Protein AF-A0A6G3WL48-F1 (afdb_monomer)

pLDDT: mean 97.24, std 1.45, range [91.19, 98.69]

Foldseek 3Di:
DECEDDCSVVVVVVVVVVCVVPDDPPDDDDDDYDDAADVVCVVPVAHDDVVNVVVVVPDPDDDTGDHDDPVDPPPCNVVRPVVCSCVSVVVVDDKDWDFDDPPDDDPDPPPDGDTDIDD

Radius of gyration: 17.18 Å; Cα contacts (8 Å, |Δi|>4): 141; chains: 1; bounding box: 44×31×42 Å

Nearest PDB structures (foldseek):
  2g4o-assembly1_A  TM=9.720E-01  e=1.063E-11  Mycobacterium tuberculosis
  1osj-assembly1_B  TM=8.732E-01  e=4.813E-05  Thermus thermophilus HB8
  1dr0-assembly1_B  TM=8.752E-01  e=9.370E-05  Thermus thermophilus HB8
  4wuo-assembly1_B  TM=8.670E-01  e=9.370E-05  Thermus thermophilus HB8
  1dpz-assembly1_B  TM=8.149E-01  e=1.144E-04  Thermus thermophilus HB8

InterPro domains:
  IPR024084 Isopropylmalate dehydrogenase-like domain [PF00180] (1-119)
  IPR024084 Isopropylmalate dehydrogenase-like domain [SM01329] (1-119)
  IPR050501 Isocitrate and isopropylmalate dehydrogenases [PTHR43275] (1-119)

Sequence (119 aa):
MIPGDGIGQEVVAQGLKVLNAVLPQDVKLETKEYDLGAQRWHRTGDTLPDAELEALKNHDAILLGAIGDPSVPSGVLERGLLLKLRFAFDHFINLRPSKLFPNTATPLAGRPDIDFVVV

Structure (mmCIF, N/CA/C/O backbone):
data_AF-A0A6G3WL48-F1
#
_entry.id   AF-A0A6G3WL48-F1
#
loop_
_atom_site.group_PDB
_atom_site.id
_atom_site.type_symbol
_atom_site.label_atom_id
_atom_site.label_alt_id
_atom_site.label_comp_id
_atom_site.label_asym_id
_atom_site.label_entity_id
_atom_site.label_seq_id
_atom_site.pdbx_PDB_ins_code
_atom_site.Cartn_x
_atom_site.Cartn_y
_atom_site.Cartn_z
_atom_site.occupancy
_atom_site.B_iso_or_equiv
_atom_site.auth_seq_id
_atom_site.auth_comp_id
_atom_site.auth_asym_id
_atom_site.auth_atom_id
_atom_site.pdbx_PDB_model_num
ATOM 1 N N . MET A 1 1 ? -9.761 -0.218 1.399 1.00 95.81 1 MET A N 1
ATOM 2 C CA . MET A 1 1 ? -8.674 0.431 0.636 1.00 95.81 1 MET A CA 1
ATOM 3 C C . MET A 1 1 ? -8.001 1.490 1.491 1.00 95.81 1 MET A C 1
ATOM 5 O O . MET A 1 1 ? -8.678 2.132 2.286 1.00 95.81 1 MET A O 1
ATOM 9 N N . ILE A 1 2 ? -6.692 1.654 1.323 1.00 98.31 2 ILE A N 1
ATOM 10 C CA . ILE A 1 2 ? -5.850 2.634 2.016 1.00 98.31 2 ILE A CA 1
ATOM 11 C C . IL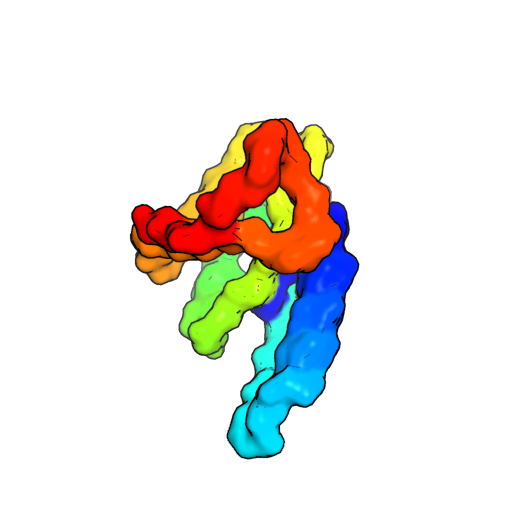E A 1 2 ? -5.063 3.391 0.932 1.00 98.31 2 ILE A C 1
ATOM 13 O O . ILE A 1 2 ? -3.980 2.943 0.553 1.00 98.31 2 ILE A O 1
ATOM 17 N N . PRO A 1 3 ? -5.601 4.483 0.356 1.00 98.12 3 PRO A N 1
ATOM 18 C CA . PRO A 1 3 ? -4.896 5.223 -0.693 1.00 98.12 3 PRO A CA 1
ATOM 19 C C . PRO A 1 3 ? -3.579 5.828 -0.190 1.00 98.12 3 PRO A C 1
ATOM 21 O O . PRO A 1 3 ? -2.561 5.749 -0.878 1.00 98.12 3 PRO A O 1
ATOM 24 N N . GLY A 1 4 ? -3.586 6.322 1.051 1.00 97.62 4 GLY A N 1
ATOM 25 C CA . GLY A 1 4 ? -2.401 6.777 1.768 1.00 97.62 4 GLY A CA 1
ATOM 26 C C . GLY A 1 4 ? -1.906 8.152 1.322 1.00 97.62 4 GLY A C 1
ATOM 27 O O . GLY A 1 4 ? -2.691 9.084 1.178 1.00 97.62 4 GLY A O 1
ATOM 28 N N . ASP A 1 5 ? -0.603 8.293 1.122 1.00 98.12 5 ASP A N 1
ATOM 29 C CA . ASP A 1 5 ? 0.079 9.568 0.919 1.00 98.12 5 ASP A CA 1
ATOM 30 C C . ASP A 1 5 ? 0.603 9.739 -0.516 1.00 98.12 5 ASP A C 1
ATOM 32 O O . ASP A 1 5 ? 0.825 8.773 -1.255 1.00 98.12 5 ASP A O 1
ATOM 36 N N . GLY A 1 6 ? 0.835 10.996 -0.908 1.00 96.94 6 GLY A N 1
ATOM 37 C CA . GLY A 1 6 ? 1.435 11.359 -2.193 1.00 96.94 6 GLY A CA 1
ATOM 38 C C . GLY A 1 6 ? 0.717 10.728 -3.389 1.00 96.94 6 GLY A C 1
ATOM 39 O O . GLY A 1 6 ? -0.506 10.798 -3.510 1.00 96.94 6 GLY A O 1
ATOM 40 N N . ILE A 1 7 ? 1.486 10.068 -4.261 1.00 97.88 7 ILE A N 1
ATOM 41 C CA . ILE A 1 7 ? 0.958 9.414 -5.470 1.00 97.88 7 ILE A CA 1
ATOM 42 C C . ILE A 1 7 ? -0.007 8.258 -5.169 1.00 97.88 7 ILE A C 1
ATOM 44 O O . ILE A 1 7 ? -0.737 7.836 -6.063 1.00 97.88 7 ILE A O 1
ATOM 48 N N . GLY A 1 8 ? -0.032 7.744 -3.932 1.00 97.75 8 GLY A N 1
ATOM 49 C CA . GLY A 1 8 ? -0.918 6.656 -3.517 1.00 97.75 8 GLY A CA 1
ATOM 50 C C . GLY A 1 8 ? -2.392 6.957 -3.800 1.00 97.75 8 GLY A C 1
ATOM 51 O O . GLY A 1 8 ? -3.109 6.100 -4.318 1.00 97.75 8 GLY A O 1
ATOM 52 N N . GLN A 1 9 ? -2.802 8.208 -3.571 1.00 96.00 9 GLN A N 1
ATOM 53 C CA . GLN A 1 9 ? -4.146 8.716 -3.860 1.00 96.00 9 GLN A CA 1
ATOM 54 C C . GLN A 1 9 ? -4.518 8.560 -5.344 1.00 96.00 9 GLN A C 1
ATOM 56 O O . GLN A 1 9 ? -5.597 8.075 -5.689 1.00 96.00 9 GLN A O 1
ATOM 61 N N . GLU A 1 10 ? -3.599 8.919 -6.239 1.00 97.69 10 GLU A N 1
ATOM 62 C CA . GLU A 1 10 ? -3.839 8.927 -7.683 1.00 97.69 10 GLU A CA 1
ATOM 63 C C . GLU A 1 10 ? -3.832 7.513 -8.277 1.00 97.69 10 GLU A C 1
ATOM 65 O O . GLU A 1 10 ? -4.704 7.161 -9.083 1.00 97.69 10 GLU A O 1
ATOM 70 N N . VAL A 1 11 ? -2.859 6.685 -7.878 1.00 98.12 11 VAL A N 1
ATOM 71 C CA . VAL A 1 11 ? -2.653 5.354 -8.473 1.00 98.12 11 VAL A CA 1
ATOM 72 C C . VAL A 1 11 ? -3.677 4.333 -7.985 1.00 98.12 11 VAL A C 1
ATOM 74 O O . VAL A 1 11 ? -4.138 3.516 -8.784 1.00 98.12 11 VAL A O 1
ATOM 77 N N . VAL A 1 12 ? -4.109 4.407 -6.718 1.00 98.06 12 VAL A N 1
ATOM 78 C CA . VAL A 1 12 ? -5.170 3.527 -6.198 1.00 98.06 12 VAL A CA 1
ATOM 79 C C . VAL A 1 12 ? -6.481 3.781 -6.934 1.00 98.06 12 VAL A C 1
ATOM 81 O O . VAL A 1 12 ? -7.153 2.824 -7.323 1.00 98.06 12 VAL A O 1
ATOM 84 N N . ALA A 1 13 ? -6.807 5.044 -7.227 1.00 96.44 13 ALA A N 1
ATOM 85 C CA . ALA A 1 13 ? -7.990 5.378 -8.012 1.00 96.44 13 ALA A CA 1
ATOM 86 C C . ALA A 1 13 ? -7.962 4.734 -9.412 1.00 96.44 13 ALA A C 1
ATOM 88 O O . ALA A 1 13 ? -8.990 4.234 -9.874 1.00 96.44 13 ALA A O 1
ATOM 89 N N . GLN A 1 14 ? -6.804 4.688 -10.087 1.00 98.31 14 GLN A N 1
ATOM 90 C CA . GLN A 1 14 ? -6.705 4.002 -11.385 1.00 98.31 14 GLN A CA 1
ATOM 91 C C . GLN A 1 14 ? -6.791 2.479 -11.242 1.00 98.31 14 GLN A C 1
ATOM 93 O O . GLN A 1 14 ? -7.465 1.837 -12.048 1.00 98.31 14 GLN A O 1
ATOM 98 N N . GLY A 1 15 ? -6.180 1.903 -10.203 1.00 97.25 15 GLY A N 1
ATOM 99 C CA . GLY A 1 15 ? -6.298 0.473 -9.904 1.00 97.25 15 GLY A CA 1
ATOM 100 C C . GLY A 1 15 ? -7.755 0.038 -9.729 1.00 97.25 15 GLY A C 1
ATOM 101 O O . GLY A 1 15 ? -8.178 -0.955 -10.318 1.00 97.25 15 GLY A O 1
ATOM 102 N N . LEU A 1 16 ? -8.559 0.829 -9.012 1.00 96.06 16 LEU A N 1
ATOM 103 C CA . LEU A 1 16 ? -9.992 0.567 -8.845 1.00 96.06 16 LEU A CA 1
ATOM 104 C C . LEU A 1 16 ? -10.778 0.667 -10.152 1.00 96.06 16 LEU A C 1
ATOM 106 O O . LEU A 1 16 ? -11.684 -0.134 -10.371 1.00 96.06 16 LEU A O 1
ATOM 110 N N . LYS A 1 17 ? -10.455 1.622 -11.036 1.00 96.81 17 LYS A N 1
ATOM 111 C CA . LYS A 1 17 ? -11.099 1.697 -12.360 1.00 96.81 17 LYS A CA 1
ATOM 112 C C . LYS A 1 17 ? -10.859 0.424 -13.163 1.00 96.81 17 LYS A C 1
ATOM 114 O O . LYS A 1 17 ? -11.796 -0.094 -13.761 1.00 96.81 17 LYS A O 1
ATOM 119 N N . VAL A 1 18 ? -9.624 -0.081 -13.152 1.00 97.81 18 VAL A N 1
ATOM 120 C CA . VAL A 1 18 ? -9.278 -1.330 -13.840 1.00 97.81 18 VAL A CA 1
ATOM 121 C C . VAL A 1 18 ? -10.001 -2.508 -13.196 1.00 97.81 18 VAL A C 1
ATOM 123 O O . VAL A 1 18 ? -10.639 -3.262 -13.919 1.00 97.81 18 VAL A O 1
ATOM 126 N N . LEU A 1 19 ? -9.982 -2.634 -11.863 1.00 96.31 19 LEU A N 1
ATOM 127 C CA . LEU A 1 19 ? -10.700 -3.699 -11.152 1.00 96.31 19 LEU A CA 1
ATOM 128 C C . LEU A 1 19 ? -12.190 -3.718 -11.513 1.00 96.31 19 LEU A C 1
ATOM 130 O O . LEU A 1 19 ? -12.698 -4.750 -11.934 1.00 96.31 19 LEU A O 1
ATOM 134 N N . ASN A 1 20 ? -12.868 -2.571 -11.458 1.00 94.00 20 ASN A N 1
ATOM 135 C CA . ASN A 1 20 ? -14.280 -2.475 -11.841 1.00 94.00 20 ASN A CA 1
ATOM 136 C C . ASN A 1 20 ? -14.545 -2.869 -13.303 1.00 94.00 20 ASN A C 1
ATOM 138 O O . ASN A 1 20 ? -15.635 -3.337 -13.614 1.00 94.00 20 ASN A O 1
ATOM 142 N N . ALA A 1 21 ? -13.576 -2.671 -14.200 1.00 96.25 21 ALA A N 1
ATOM 143 C CA . ALA A 1 21 ? -13.718 -3.018 -15.610 1.00 96.25 21 ALA A CA 1
ATOM 144 C C . ALA A 1 21 ? -13.462 -4.507 -15.903 1.00 96.25 21 ALA A C 1
ATOM 146 O O . ALA A 1 21 ? -13.988 -5.020 -16.889 1.00 96.25 21 ALA A O 1
ATOM 147 N N . VAL A 1 22 ? -12.639 -5.186 -15.096 1.00 96.81 22 VAL A N 1
ATOM 148 C CA . VAL A 1 22 ? -12.222 -6.582 -15.344 1.00 96.81 22 VAL A CA 1
ATOM 149 C C . VAL A 1 22 ? -12.945 -7.605 -14.474 1.00 96.81 22 VAL A C 1
ATOM 151 O O . VAL A 1 22 ? -12.849 -8.801 -14.747 1.00 96.81 22 VAL A O 1
ATOM 154 N N . LEU A 1 23 ? -13.632 -7.166 -13.418 1.00 95.44 23 LEU A N 1
ATOM 155 C CA . LEU A 1 23 ? -14.347 -8.075 -12.535 1.00 95.44 23 LEU A CA 1
ATOM 156 C C . LEU A 1 23 ? -15.529 -8.749 -13.254 1.00 95.44 23 LEU A C 1
ATOM 158 O O . LEU A 1 23 ? -16.243 -8.090 -14.016 1.00 95.44 23 LEU A O 1
ATOM 162 N N . PRO A 1 24 ? -15.758 -10.053 -13.011 1.00 94.81 24 PRO A N 1
ATOM 163 C CA . PRO A 1 24 ? -16.942 -10.750 -13.503 1.00 94.81 24 PRO A CA 1
ATOM 164 C C . PRO A 1 24 ? -18.244 -10.096 -13.021 1.00 94.81 24 PRO A C 1
ATOM 166 O O . PRO A 1 24 ? -18.289 -9.510 -11.943 1.00 94.81 24 PRO A O 1
ATOM 169 N N . GLN A 1 25 ? -19.326 -10.232 -13.794 1.00 91.19 25 GLN A N 1
ATOM 170 C CA . GLN A 1 25 ? -20.623 -9.610 -13.472 1.00 91.19 25 GLN A CA 1
ATOM 171 C C . GLN A 1 25 ? -21.247 -10.120 -12.164 1.00 91.19 25 GLN A C 1
ATOM 173 O O . GLN A 1 25 ? -22.042 -9.420 -11.541 1.00 91.19 25 GLN A O 1
ATOM 178 N N . ASP A 1 26 ? -20.909 -11.341 -11.766 1.00 94.94 26 ASP A N 1
ATOM 179 C CA . ASP A 1 26 ? -21.348 -11.996 -10.538 1.00 94.94 26 ASP A CA 1
ATOM 180 C C . ASP A 1 26 ? -20.456 -11.673 -9.327 1.00 94.94 26 ASP A C 1
ATOM 182 O O . ASP A 1 26 ? -20.796 -12.040 -8.202 1.00 94.94 26 ASP A O 1
ATOM 186 N N . VAL A 1 27 ? -19.354 -10.940 -9.524 1.00 94.62 27 VAL A N 1
ATOM 187 C CA . VAL A 1 27 ? -18.475 -10.487 -8.444 1.00 94.62 27 VAL A CA 1
ATOM 188 C C . VAL A 1 27 ? -18.735 -9.014 -8.148 1.00 94.62 27 VAL A C 1
ATOM 190 O O . VAL A 1 27 ? -18.486 -8.129 -8.965 1.00 94.62 27 VAL A O 1
ATOM 193 N N . LYS A 1 28 ? -19.198 -8.734 -6.928 1.00 93.44 28 LYS A N 1
ATOM 194 C CA . LYS A 1 28 ? -19.393 -7.368 -6.442 1.00 93.44 28 LYS A CA 1
ATOM 195 C C . LYS A 1 28 ? -18.146 -6.883 -5.705 1.00 93.44 28 LYS A C 1
ATOM 197 O O . LYS A 1 28 ? -17.764 -7.462 -4.693 1.00 93.44 28 LYS A O 1
ATOM 202 N N . LEU A 1 29 ? -17.556 -5.786 -6.174 1.00 95.19 29 LEU A N 1
ATOM 203 C CA . LEU A 1 29 ? -16.507 -5.075 -5.444 1.00 95.19 29 LEU A CA 1
ATOM 204 C C . LEU A 1 29 ? -17.129 -4.035 -4.513 1.00 95.19 29 LEU A C 1
ATOM 206 O O . LEU A 1 29 ? -17.660 -3.022 -4.967 1.00 95.19 29 LEU A O 1
ATOM 210 N N . GLU A 1 30 ? -17.035 -4.269 -3.209 1.00 96.31 30 GLU A N 1
ATOM 211 C CA . GLU A 1 30 ? -17.357 -3.272 -2.190 1.00 96.31 30 GLU A CA 1
ATOM 212 C C . GLU A 1 30 ? -16.067 -2.678 -1.633 1.00 96.31 30 GLU A C 1
ATOM 214 O O . GLU A 1 30 ? -15.128 -3.393 -1.283 1.00 96.31 30 GLU A O 1
ATOM 219 N N . THR A 1 31 ? -15.997 -1.351 -1.562 1.00 96.81 31 THR A N 1
ATOM 220 C CA . THR A 1 31 ? -14.818 -0.653 -1.055 1.00 96.81 31 THR A CA 1
ATOM 221 C C . THR A 1 31 ? -15.182 0.221 0.132 1.00 96.81 31 THR A C 1
ATOM 223 O O . THR A 1 31 ? -16.179 0.939 0.139 1.00 96.81 31 THR A O 1
ATOM 226 N N . LYS A 1 32 ? -14.325 0.184 1.153 1.00 97.94 32 LYS A N 1
ATOM 227 C CA . LYS A 1 32 ? -14.311 1.153 2.247 1.00 97.94 32 LYS A CA 1
ATOM 228 C C . LYS A 1 32 ? -12.964 1.847 2.274 1.00 97.94 32 LYS A C 1
ATOM 230 O O . LYS A 1 32 ? -11.929 1.176 2.280 1.00 97.94 32 LYS A O 1
ATOM 235 N N . GLU A 1 33 ? -12.975 3.170 2.274 1.00 97.81 33 GLU A N 1
ATOM 236 C CA . GLU A 1 33 ? -11.764 3.976 2.386 1.00 97.81 33 GLU A CA 1
ATOM 237 C C . GLU A 1 33 ? -11.354 4.156 3.848 1.00 97.81 33 GLU A C 1
ATOM 239 O O . GLU A 1 33 ? -12.201 4.329 4.727 1.00 97.81 33 GLU A O 1
ATOM 244 N N . TYR A 1 34 ? -10.048 4.096 4.095 1.00 98.19 34 TYR A N 1
ATOM 245 C CA . TYR A 1 34 ? -9.434 4.338 5.392 1.00 98.19 34 TYR A CA 1
ATOM 246 C C . TYR A 1 34 ? -8.403 5.456 5.249 1.00 98.19 34 TYR A C 1
ATOM 248 O O . TYR A 1 34 ? -7.425 5.311 4.514 1.00 98.19 34 TYR A O 1
ATOM 256 N N . ASP A 1 35 ? -8.622 6.548 5.981 1.00 96.94 35 ASP A N 1
ATOM 257 C CA . ASP A 1 35 ? -7.678 7.658 6.097 1.00 96.94 35 ASP A CA 1
ATOM 258 C C . ASP A 1 35 ? -6.555 7.251 7.063 1.00 96.94 35 ASP A C 1
ATOM 260 O O . ASP A 1 35 ? -6.711 7.315 8.285 1.00 96.94 35 ASP A O 1
ATOM 264 N N . LEU A 1 36 ? -5.464 6.720 6.513 1.00 98.31 36 LEU A N 1
ATOM 265 C CA . LEU A 1 36 ? -4.260 6.294 7.227 1.00 98.31 36 LEU A CA 1
ATOM 266 C C . LEU A 1 36 ? -3.045 6.783 6.436 1.00 98.31 36 LEU A C 1
ATOM 268 O O . LEU A 1 36 ? -2.975 6.559 5.230 1.00 98.31 36 LEU A O 1
ATOM 272 N N . GLY A 1 37 ? -2.092 7.422 7.111 1.00 97.81 37 GLY A N 1
ATOM 273 C CA . GLY A 1 37 ? -0.929 8.036 6.470 1.00 97.81 37 GLY A CA 1
ATOM 274 C C . GLY A 1 37 ? -0.485 9.315 7.174 1.00 97.81 37 GLY A C 1
ATOM 275 O O . GLY A 1 37 ? -0.943 9.636 8.276 1.00 97.81 37 GLY A O 1
ATOM 276 N N . ALA A 1 38 ? 0.406 10.051 6.526 1.00 98.12 38 ALA A N 1
ATOM 277 C CA . ALA A 1 38 ? 0.964 11.306 7.005 1.00 98.12 38 ALA A CA 1
ATOM 278 C C . ALA A 1 38 ? -0.108 12.369 7.267 1.00 98.12 38 ALA A C 1
ATOM 280 O O . ALA A 1 38 ? -0.053 13.038 8.296 1.00 98.12 38 ALA A O 1
ATOM 281 N N . GLN A 1 39 ? -1.109 12.509 6.389 1.00 96.62 39 GLN A N 1
ATOM 282 C CA . GLN A 1 39 ? -2.162 13.521 6.573 1.00 96.62 39 GLN A CA 1
ATOM 283 C C . GLN A 1 39 ? -2.930 13.327 7.885 1.00 96.62 39 GLN A C 1
ATOM 285 O O . GLN A 1 39 ? -3.138 14.282 8.639 1.00 96.62 39 GLN A O 1
ATOM 290 N N . ARG A 1 40 ? -3.317 12.083 8.187 1.00 97.50 40 ARG A N 1
ATOM 291 C CA . ARG A 1 40 ? -3.941 11.748 9.467 1.00 97.50 40 ARG A CA 1
ATOM 292 C C . ARG A 1 40 ? -2.993 11.985 10.629 1.00 97.50 40 ARG A C 1
ATOM 294 O O . ARG A 1 40 ? -3.409 12.591 11.613 1.00 97.50 40 ARG A O 1
ATOM 301 N N . TRP A 1 41 ? -1.745 11.542 10.509 1.00 98.38 41 TRP A N 1
ATOM 302 C CA . TRP A 1 41 ? -0.759 11.716 11.569 1.00 98.38 41 TRP A CA 1
ATOM 303 C C . TRP A 1 41 ? -0.563 13.194 11.927 1.00 98.38 41 TRP A C 1
ATOM 305 O O . TRP A 1 41 ? -0.571 13.543 13.101 1.00 98.38 41 TRP A O 1
ATOM 315 N N . HIS A 1 42 ? -0.505 14.086 10.937 1.00 98.06 42 HIS A N 1
ATOM 316 C CA . HIS A 1 42 ? -0.440 15.531 11.181 1.00 98.06 42 HIS A CA 1
ATOM 317 C C . HIS A 1 42 ? -1.688 16.084 11.866 1.00 98.06 42 HIS A C 1
ATOM 319 O O . HIS A 1 42 ? -1.595 17.012 12.667 1.00 98.06 42 HIS A O 1
ATOM 325 N N . ARG A 1 43 ? -2.864 15.528 11.558 1.00 97.94 43 ARG A N 1
ATOM 326 C CA . ARG A 1 43 ? -4.141 15.988 12.113 1.00 97.94 43 ARG A CA 1
ATOM 327 C C . ARG A 1 43 ? -4.404 15.474 13.529 1.00 97.94 43 ARG A C 1
ATOM 329 O O . ARG A 1 43 ? -5.005 16.201 14.314 1.00 97.94 43 ARG A O 1
ATOM 336 N N . THR A 1 44 ? -4.027 14.233 13.842 1.00 97.56 44 THR A N 1
ATOM 337 C CA . THR A 1 44 ? -4.420 13.568 15.103 1.00 97.56 44 THR A CA 1
ATOM 338 C C . THR A 1 44 ? -3.257 13.004 15.915 1.00 97.56 44 THR A C 1
ATOM 340 O O . THR A 1 44 ? -3.437 12.704 17.089 1.00 97.56 44 THR A O 1
ATOM 343 N N . GLY A 1 45 ? -2.070 12.860 15.326 1.00 97.12 45 GLY A N 1
ATOM 344 C CA . GLY A 1 45 ? -0.920 12.175 15.926 1.00 97.12 45 GLY A CA 1
ATOM 345 C C . GLY A 1 45 ? -0.970 10.648 15.808 1.00 97.12 45 GLY A C 1
ATOM 346 O O . GLY A 1 45 ? 0.012 9.976 16.134 1.00 97.12 45 GLY A O 1
ATOM 347 N N . ASP A 1 46 ? -2.073 10.086 15.308 1.00 97.25 46 ASP A N 1
ATOM 348 C CA . ASP A 1 46 ? -2.249 8.639 15.199 1.00 97.25 46 ASP A CA 1
ATOM 349 C C . ASP A 1 46 ? -1.660 8.083 13.904 1.00 97.25 46 ASP A C 1
ATOM 351 O O . ASP A 1 46 ? -1.698 8.714 12.849 1.00 97.25 46 ASP A O 1
ATOM 355 N N . THR A 1 47 ? -1.164 6.847 13.975 1.00 97.56 47 THR A N 1
ATOM 356 C CA . THR A 1 47 ? -0.680 6.093 12.808 1.00 97.56 47 THR A CA 1
ATOM 357 C C . THR A 1 47 ? -1.706 5.050 12.368 1.00 97.56 47 THR A C 1
ATOM 359 O O . THR A 1 47 ? -2.341 5.206 11.329 1.00 97.56 47 THR A O 1
ATOM 362 N N . LEU A 1 48 ? -1.903 4.010 13.184 1.00 98.06 48 LEU A N 1
ATOM 363 C CA . LEU A 1 48 ? -2.919 2.971 13.013 1.00 98.06 48 LEU A CA 1
ATOM 364 C C . LEU A 1 48 ? -3.604 2.688 14.356 1.00 98.06 48 LEU A C 1
ATOM 366 O O . LEU A 1 48 ? -3.072 1.900 15.153 1.00 98.06 48 LEU A O 1
ATOM 370 N N . PRO A 1 49 ? -4.759 3.313 14.628 1.00 97.31 49 PRO A N 1
ATOM 371 C CA . PRO A 1 49 ? -5.514 3.008 15.831 1.00 97.31 49 PRO A CA 1
ATOM 372 C C . PRO A 1 49 ? -6.128 1.609 15.760 1.00 97.31 49 PRO A C 1
ATOM 374 O O . PRO A 1 49 ? -6.353 1.044 14.685 1.00 97.31 49 PRO A O 1
ATOM 377 N N . ASP A 1 50 ? -6.397 1.043 16.933 1.00 96.88 50 ASP A N 1
ATOM 378 C CA . ASP A 1 50 ? -6.848 -0.344 17.039 1.00 96.88 50 ASP A CA 1
ATOM 379 C C . ASP A 1 50 ? -8.260 -0.533 16.464 1.00 96.88 50 ASP A C 1
ATOM 381 O O . ASP A 1 50 ? -8.547 -1.577 15.890 1.00 96.88 50 ASP A O 1
ATOM 385 N N . ALA A 1 51 ? -9.117 0.494 16.510 1.00 97.38 51 ALA A N 1
ATOM 386 C CA . ALA A 1 51 ? -10.446 0.447 15.899 1.00 97.38 51 ALA A CA 1
ATOM 387 C C . ALA A 1 51 ? -10.382 0.247 14.372 1.00 97.38 51 ALA A C 1
ATOM 389 O O . ALA A 1 51 ? -11.123 -0.570 13.822 1.00 97.38 51 ALA A O 1
ATOM 390 N N . GLU A 1 52 ? -9.488 0.954 13.675 1.00 97.25 52 GLU A N 1
ATOM 391 C CA . GLU A 1 52 ? -9.258 0.754 12.245 1.00 97.25 52 GLU A CA 1
ATOM 392 C C . GLU A 1 52 ? -8.625 -0.603 11.959 1.00 97.25 52 GLU A C 1
ATOM 394 O O . GLU A 1 52 ? -9.021 -1.245 10.987 1.00 97.25 52 GLU A O 1
ATOM 399 N N . LEU A 1 53 ? -7.695 -1.063 12.802 1.00 97.75 53 LEU A N 1
ATOM 400 C CA . LEU A 1 53 ? -7.099 -2.389 12.659 1.00 97.75 53 LEU A CA 1
ATOM 401 C C . LEU A 1 53 ? -8.154 -3.502 12.780 1.00 97.75 53 LEU A C 1
ATOM 403 O O . LEU A 1 53 ? -8.199 -4.390 11.929 1.00 97.75 53 LEU A O 1
ATOM 407 N N . GLU A 1 54 ? -9.041 -3.430 13.775 1.00 98.12 54 GLU A N 1
ATOM 408 C CA . GLU A 1 54 ? -10.161 -4.369 13.913 1.00 98.12 54 GLU A CA 1
ATOM 409 C C . GLU A 1 54 ? -11.145 -4.252 12.746 1.00 98.12 54 GLU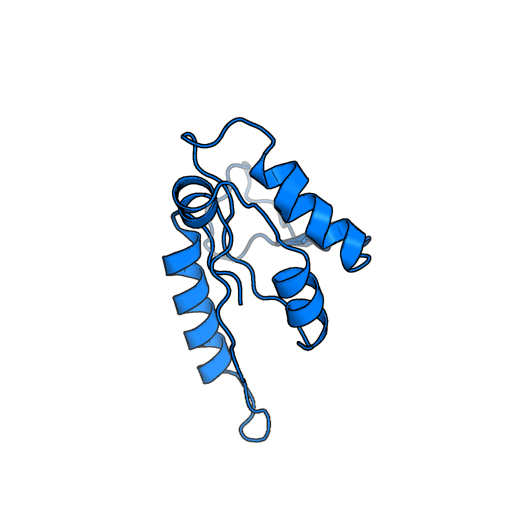 A C 1
ATOM 411 O O . GLU A 1 54 ? -11.621 -5.257 12.221 1.00 98.12 54 GLU A O 1
ATOM 416 N N . ALA A 1 55 ? -11.423 -3.035 12.273 1.00 97.94 55 ALA A N 1
ATOM 417 C CA . ALA A 1 55 ? -12.294 -2.844 11.123 1.00 97.94 55 ALA A CA 1
ATOM 418 C C . ALA A 1 55 ? -11.696 -3.440 9.837 1.00 97.94 55 ALA A C 1
ATOM 420 O O . ALA A 1 55 ? -12.453 -3.957 9.018 1.00 97.94 55 ALA A O 1
ATOM 421 N N . LEU A 1 56 ? -10.372 -3.373 9.653 1.00 98.31 56 LEU A N 1
ATOM 422 C CA . LEU A 1 56 ? -9.667 -3.933 8.496 1.00 98.31 56 LEU A CA 1
ATOM 423 C C . LEU A 1 56 ? -9.761 -5.469 8.434 1.00 98.31 56 LEU A C 1
ATOM 425 O O . LEU A 1 56 ? -9.814 -6.005 7.332 1.00 98.31 56 LEU A O 1
ATOM 429 N N . LYS A 1 57 ? -9.874 -6.166 9.576 1.00 97.19 57 LYS A N 1
ATOM 430 C CA . LYS A 1 57 ? -10.079 -7.631 9.634 1.00 97.19 57 LYS A CA 1
ATOM 431 C C . LYS A 1 57 ? -11.384 -8.108 8.996 1.00 97.19 57 LYS A C 1
ATOM 433 O O . LYS A 1 57 ? -11.500 -9.283 8.676 1.00 97.19 57 LYS A O 1
ATOM 438 N N . ASN A 1 58 ? -12.361 -7.218 8.827 1.00 97.75 58 ASN A N 1
ATOM 439 C CA . ASN A 1 58 ? -13.666 -7.554 8.252 1.00 97.75 58 ASN A CA 1
ATOM 440 C C . ASN A 1 58 ? -13.708 -7.413 6.718 1.00 97.75 58 ASN A C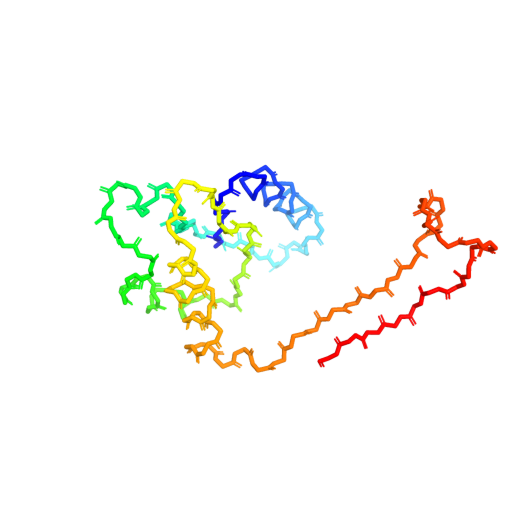 1
ATOM 442 O O . ASN A 1 58 ? -14.794 -7.412 6.148 1.00 97.75 58 ASN A O 1
ATOM 446 N N . HIS A 1 59 ? -12.556 -7.243 6.058 1.00 98.31 59 HIS A N 1
ATOM 447 C CA . HIS A 1 59 ? -12.444 -7.173 4.597 1.00 98.31 59 HIS A CA 1
ATOM 448 C C . HIS A 1 59 ? -11.689 -8.383 4.060 1.00 98.31 59 HIS A C 1
ATOM 450 O O . HIS A 1 59 ? -10.752 -8.859 4.697 1.00 98.31 59 HIS A O 1
ATOM 456 N N . ASP A 1 60 ? -12.028 -8.807 2.844 1.00 97.62 60 ASP A N 1
ATOM 457 C CA . ASP A 1 60 ? -11.350 -9.925 2.176 1.00 97.62 60 ASP A CA 1
ATOM 458 C C . ASP A 1 60 ? -9.916 -9.582 1.741 1.00 97.62 60 ASP A C 1
ATOM 460 O O . ASP A 1 60 ? -9.058 -10.456 1.636 1.00 97.62 60 ASP A O 1
ATOM 464 N N . ALA A 1 61 ? -9.646 -8.304 1.454 1.00 97.44 61 ALA A N 1
ATOM 465 C CA . ALA A 1 61 ? -8.342 -7.841 0.999 1.00 97.44 61 ALA A CA 1
ATOM 466 C C . ALA A 1 61 ? -8.097 -6.361 1.319 1.00 97.44 61 ALA A C 1
ATOM 468 O O . ALA A 1 61 ? -9.016 -5.541 1.406 1.00 97.44 61 ALA A O 1
ATOM 469 N N . ILE A 1 62 ? -6.816 -5.995 1.407 1.00 98.31 62 ILE A N 1
ATOM 470 C CA . ILE A 1 62 ? -6.369 -4.611 1.573 1.00 98.31 62 ILE A CA 1
ATOM 471 C C . ILE A 1 62 ? -5.656 -4.159 0.296 1.00 98.31 62 ILE A C 1
ATOM 473 O O . ILE A 1 62 ? -4.548 -4.598 0.000 1.00 98.31 62 ILE A O 1
ATOM 477 N N . LEU A 1 63 ? -6.269 -3.225 -0.434 1.00 98.31 63 LEU A N 1
ATOM 478 C CA . LEU A 1 63 ? -5.590 -2.447 -1.472 1.00 98.31 63 LEU A CA 1
ATOM 479 C C . LEU A 1 63 ? -4.950 -1.209 -0.834 1.00 98.31 63 LEU A C 1
ATOM 481 O O . LEU A 1 63 ? -5.683 -0.343 -0.346 1.00 98.31 63 LEU A O 1
ATOM 485 N N . LEU A 1 64 ? -3.617 -1.138 -0.832 1.00 98.56 64 LEU A N 1
ATOM 486 C CA . LEU A 1 64 ? -2.830 -0.041 -0.259 1.00 98.56 64 LEU A CA 1
ATOM 487 C C . LEU A 1 64 ? -2.021 0.672 -1.354 1.00 98.56 64 LEU A C 1
ATOM 489 O O . LEU A 1 64 ? -1.436 0.010 -2.208 1.00 98.56 64 LEU A O 1
A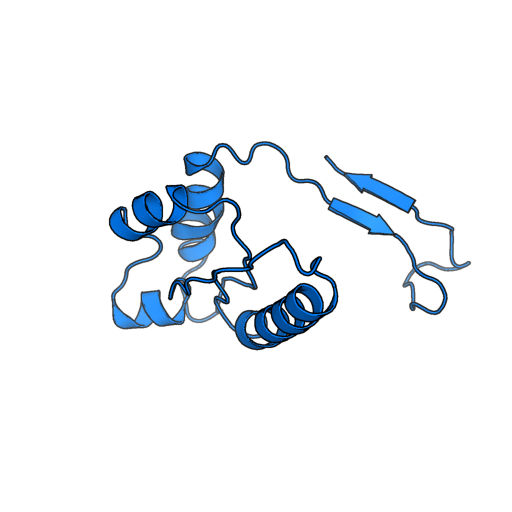TOM 493 N N . GLY A 1 65 ? -2.002 2.008 -1.324 1.00 98.31 65 GLY A N 1
ATOM 494 C CA . GLY A 1 65 ? -1.246 2.850 -2.254 1.00 98.31 65 GLY A CA 1
ATOM 495 C C . GLY A 1 65 ? 0.197 3.068 -1.809 1.00 98.31 65 GLY A C 1
ATOM 496 O O . GLY A 1 65 ? 1.053 2.202 -1.979 1.00 98.31 65 GLY A O 1
ATOM 497 N N . ALA A 1 66 ? 0.474 4.235 -1.238 1.00 98.12 66 ALA A N 1
ATOM 498 C CA . ALA A 1 66 ? 1.784 4.580 -0.692 1.00 98.12 66 ALA A CA 1
ATOM 499 C C . ALA A 1 66 ? 1.613 5.199 0.695 1.00 98.12 66 ALA A C 1
ATOM 501 O O . ALA A 1 66 ? 0.593 5.811 0.966 1.00 98.12 66 ALA A O 1
ATOM 502 N N . ILE A 1 67 ? 2.590 5.031 1.580 1.00 98.31 67 ILE A N 1
ATOM 503 C CA . ILE A 1 67 ? 2.583 5.619 2.923 1.00 98.31 67 ILE A CA 1
ATOM 504 C C . ILE A 1 67 ? 3.938 6.269 3.149 1.00 98.31 67 ILE A C 1
ATOM 506 O O . ILE A 1 67 ? 4.968 5.635 2.906 1.00 98.31 67 ILE A O 1
ATOM 510 N N . GLY A 1 68 ? 3.928 7.498 3.651 1.00 96.88 68 GLY A N 1
ATOM 511 C CA . GLY A 1 68 ? 5.140 8.244 3.956 1.00 96.88 68 GLY A CA 1
ATOM 512 C C . GLY A 1 68 ? 5.117 9.653 3.386 1.00 96.8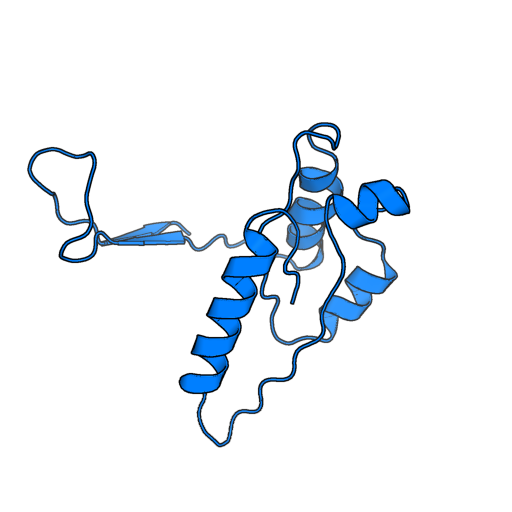8 68 GLY A C 1
ATOM 513 O O . GLY A 1 68 ? 4.650 9.891 2.276 1.00 96.88 68 GLY A O 1
ATOM 514 N N . ASP A 1 69 ? 5.685 10.576 4.153 1.00 96.94 69 ASP A N 1
ATOM 515 C CA . ASP A 1 69 ? 5.930 11.953 3.749 1.00 96.94 69 ASP A CA 1
ATOM 516 C C . ASP A 1 69 ? 7.169 12.475 4.504 1.00 96.94 69 ASP A C 1
ATOM 518 O O . ASP A 1 69 ? 7.311 12.163 5.691 1.00 96.94 69 ASP A O 1
ATOM 522 N N . PRO A 1 70 ? 8.068 13.259 3.873 1.00 97.12 70 PRO A N 1
ATOM 523 C CA . PRO A 1 70 ? 9.264 13.793 4.535 1.00 97.12 70 PRO A CA 1
ATOM 524 C C . PRO A 1 70 ? 8.996 14.644 5.786 1.00 97.12 70 PRO A C 1
ATOM 526 O O . PRO A 1 70 ? 9.894 14.818 6.607 1.00 97.12 70 PRO A O 1
ATOM 529 N N . SER A 1 71 ? 7.790 15.196 5.932 1.00 97.62 71 SER A N 1
ATOM 530 C CA . SER A 1 71 ? 7.393 15.986 7.103 1.00 97.62 71 SER A CA 1
ATOM 531 C C . SER A 1 71 ? 7.082 15.144 8.345 1.00 97.62 71 SER A C 1
ATOM 533 O O . SER A 1 71 ? 6.991 15.699 9.441 1.00 97.62 71 SER A O 1
ATOM 535 N N . VAL A 1 72 ? 6.931 13.822 8.209 1.00 98.00 72 VAL A N 1
ATOM 536 C CA . VAL A 1 72 ? 6.716 12.914 9.342 1.00 98.00 72 VAL A CA 1
ATOM 537 C C . VAL A 1 72 ? 8.062 12.342 9.802 1.00 98.00 72 VAL A C 1
ATOM 539 O O . VAL A 1 72 ? 8.845 11.886 8.966 1.00 98.00 72 VAL A O 1
ATOM 542 N N . PRO A 1 73 ? 8.369 12.326 11.116 1.00 98.12 73 PRO A N 1
ATOM 543 C CA . PRO A 1 73 ? 9.633 11.791 11.607 1.00 98.12 73 PRO A CA 1
ATOM 544 C C . PRO A 1 73 ? 9.882 10.348 11.156 1.00 98.12 73 PRO A C 1
ATOM 546 O O . PRO A 1 73 ? 8.986 9.500 11.165 1.00 98.12 73 PRO A O 1
ATOM 549 N N . SER A 1 74 ? 11.135 10.061 10.804 1.00 97.25 74 SER A N 1
ATOM 550 C CA . SER A 1 74 ? 11.509 8.784 10.198 1.00 97.25 74 SER A CA 1
ATOM 551 C C . SER A 1 74 ? 11.153 7.576 11.076 1.00 97.25 74 SER A C 1
ATOM 553 O O . SER A 1 74 ? 11.422 7.520 12.286 1.00 97.25 74 SER A O 1
ATOM 555 N N . GLY A 1 75 ? 10.550 6.573 10.444 1.00 95.62 75 GLY A N 1
ATOM 556 C CA . GLY A 1 75 ? 10.138 5.331 11.075 1.00 95.62 75 GLY A CA 1
ATOM 557 C C . GLY A 1 75 ? 8.816 5.407 11.843 1.00 95.62 75 GLY A C 1
ATOM 558 O O . GLY A 1 75 ? 8.396 4.379 12.379 1.00 95.62 75 GLY A O 1
ATOM 559 N N . VAL A 1 76 ? 8.161 6.569 11.951 1.00 98.25 76 VAL A N 1
ATOM 560 C CA . VAL A 1 76 ? 6.848 6.678 12.614 1.00 98.25 76 VAL A CA 1
ATOM 561 C C . VAL A 1 76 ? 5.788 5.912 11.826 1.00 98.25 76 VAL A C 1
ATOM 563 O O . VAL A 1 76 ? 5.127 5.040 12.389 1.00 98.25 76 VAL A O 1
ATOM 566 N N . LEU A 1 77 ? 5.660 6.172 10.524 1.00 98.31 77 LEU A N 1
ATOM 567 C CA . LEU A 1 77 ? 4.663 5.506 9.679 1.00 98.31 77 LEU A CA 1
ATOM 568 C C . LEU A 1 77 ? 5.104 4.087 9.299 1.00 98.31 77 LEU A C 1
ATOM 570 O O . LEU A 1 77 ? 4.295 3.162 9.247 1.00 98.31 77 LEU A O 1
ATOM 574 N N . GLU A 1 78 ? 6.400 3.874 9.106 1.00 98.00 78 GLU A N 1
ATOM 575 C CA . GLU A 1 78 ? 6.960 2.580 8.733 1.00 98.00 78 GLU A CA 1
ATOM 576 C C . GLU A 1 78 ? 6.775 1.558 9.860 1.00 98.00 78 GLU A C 1
ATOM 578 O O . GLU A 1 78 ? 6.350 0.433 9.603 1.00 98.00 78 GLU A O 1
ATOM 583 N N . ARG A 1 79 ? 7.034 1.941 11.119 1.00 97.94 79 ARG A N 1
ATOM 584 C CA . ARG A 1 79 ? 6.831 1.053 12.276 1.00 97.94 79 ARG A CA 1
ATOM 585 C C . ARG A 1 79 ? 5.381 1.056 12.755 1.00 97.94 79 ARG A C 1
ATOM 587 O O . ARG A 1 79 ? 4.830 -0.012 13.005 1.00 97.94 79 ARG A O 1
ATOM 594 N N . GLY A 1 80 ? 4.777 2.239 12.876 1.00 97.62 80 GLY A N 1
ATOM 595 C CA . GLY A 1 80 ? 3.455 2.430 13.480 1.00 97.62 80 GLY A CA 1
ATOM 596 C C . GLY A 1 80 ? 2.282 2.020 12.592 1.00 97.62 80 GLY A C 1
ATOM 597 O O . GLY A 1 80 ? 1.231 1.663 13.116 1.00 97.62 80 GLY A O 1
ATOM 598 N N . LEU A 1 81 ? 2.466 2.016 11.268 1.00 98.31 81 LEU A N 1
ATOM 599 C CA . LEU A 1 81 ? 1.433 1.628 10.308 1.00 98.31 81 LEU A CA 1
ATOM 600 C C . LEU A 1 81 ? 1.864 0.416 9.472 1.00 98.31 81 LEU A C 1
ATOM 602 O O . LEU A 1 81 ? 1.247 -0.639 9.591 1.00 98.31 81 LEU A O 1
ATOM 606 N N . LEU A 1 82 ? 2.931 0.508 8.670 1.00 98.50 82 LEU A N 1
ATOM 607 C CA . LEU A 1 82 ? 3.267 -0.553 7.703 1.00 98.50 82 LEU A CA 1
ATOM 608 C C . LEU A 1 82 ? 3.694 -1.873 8.364 1.00 98.50 82 LEU A C 1
ATOM 610 O O . LEU A 1 82 ? 3.148 -2.930 8.043 1.00 98.50 82 LEU A O 1
ATOM 614 N N . LEU A 1 83 ? 4.656 -1.840 9.291 1.00 98.44 83 LEU A N 1
ATOM 615 C CA . LEU A 1 83 ? 5.076 -3.038 10.024 1.00 98.44 83 LEU A CA 1
ATOM 616 C C . LEU A 1 83 ? 3.980 -3.525 10.975 1.00 98.44 83 LEU A C 1
ATOM 618 O O . LEU A 1 83 ? 3.742 -4.730 11.027 1.00 98.44 83 LEU A O 1
ATOM 622 N N . LYS A 1 84 ? 3.272 -2.615 11.664 1.00 98.12 84 LYS A N 1
ATOM 623 C CA . LYS A 1 84 ? 2.130 -2.975 12.523 1.00 98.12 84 LYS A CA 1
ATOM 624 C C . LYS A 1 84 ? 1.069 -3.759 11.740 1.00 98.12 84 LYS A C 1
ATOM 626 O O . LYS A 1 84 ? 0.669 -4.820 12.205 1.00 98.12 84 LYS A O 1
ATOM 631 N N . LEU A 1 85 ? 0.679 -3.304 10.543 1.00 98.38 85 LEU A N 1
ATOM 632 C CA . LEU A 1 85 ? -0.238 -4.041 9.660 1.00 98.38 85 LEU A CA 1
ATOM 633 C C . LEU A 1 85 ? 0.304 -5.430 9.321 1.00 98.38 85 LEU A C 1
ATOM 635 O O . LEU A 1 85 ? -0.404 -6.420 9.475 1.00 98.38 85 LEU A O 1
ATOM 639 N N . ARG A 1 86 ? 1.565 -5.513 8.880 1.00 98.62 86 ARG A N 1
ATOM 640 C CA . ARG A 1 86 ? 2.166 -6.792 8.478 1.00 98.62 86 ARG A CA 1
ATOM 641 C C . ARG A 1 86 ? 2.186 -7.809 9.612 1.00 98.62 86 ARG A C 1
ATOM 643 O O . ARG A 1 86 ? 1.874 -8.966 9.369 1.00 98.62 86 ARG A O 1
ATOM 650 N N . PHE A 1 87 ? 2.526 -7.390 10.828 1.00 98.44 87 PHE A N 1
ATOM 651 C CA . PHE A 1 87 ? 2.514 -8.287 11.982 1.00 98.44 87 PHE A CA 1
ATOM 652 C C . PHE A 1 87 ? 1.094 -8.647 12.421 1.00 98.44 87 PHE A C 1
ATOM 654 O O . PHE A 1 87 ? 0.832 -9.803 12.729 1.00 98.44 87 PHE A O 1
ATOM 661 N N . ALA A 1 88 ? 0.168 -7.685 12.427 1.00 98.12 88 ALA A N 1
ATOM 662 C CA . ALA A 1 88 ? -1.198 -7.913 12.893 1.00 98.12 88 ALA A CA 1
ATOM 663 C C . ALA A 1 88 ? -2.009 -8.857 11.990 1.00 98.12 88 ALA A C 1
ATOM 665 O O . ALA A 1 88 ? -2.881 -9.564 12.488 1.00 98.12 88 ALA A O 1
ATOM 666 N N . PHE A 1 89 ? -1.721 -8.867 10.686 1.00 98.31 89 PHE A N 1
ATOM 667 C CA . PHE A 1 89 ? -2.376 -9.734 9.701 1.00 98.31 89 PHE A CA 1
ATOM 668 C C . PHE A 1 89 ? -1.532 -10.943 9.286 1.00 98.31 89 PHE A C 1
ATOM 670 O O . PHE A 1 89 ? -1.880 -11.621 8.325 1.00 98.31 89 PHE A O 1
ATOM 677 N N . ASP A 1 90 ? -0.421 -11.199 9.982 1.00 98.31 90 ASP A N 1
ATOM 678 C CA . ASP A 1 90 ? 0.508 -12.287 9.665 1.00 98.31 90 ASP A CA 1
ATOM 679 C C . ASP A 1 90 ? 0.922 -12.303 8.177 1.00 98.31 90 ASP A C 1
ATOM 681 O O . ASP A 1 90 ? 0.935 -13.321 7.490 1.00 98.31 90 ASP A O 1
ATOM 685 N N . HIS A 1 91 ? 1.255 -11.129 7.636 1.00 98.50 91 HIS A N 1
ATOM 686 C CA . HIS A 1 91 ? 1.768 -10.987 6.272 1.00 98.50 91 HIS A CA 1
ATOM 687 C C . HIS A 1 91 ? 3.252 -11.386 6.215 1.00 98.50 91 HIS A C 1
ATOM 689 O O . HIS A 1 91 ? 4.134 -10.549 5.971 1.00 98.50 91 HIS A O 1
ATOM 695 N N . PHE A 1 92 ? 3.534 -12.665 6.476 1.00 98.00 92 PHE A N 1
ATOM 696 C CA . PHE A 1 92 ? 4.889 -13.219 6.474 1.00 98.00 92 PHE A CA 1
ATOM 697 C C . PHE A 1 92 ? 5.457 -13.409 5.059 1.00 98.00 92 PHE A C 1
ATOM 699 O O . PHE A 1 92 ? 6.670 -13.314 4.885 1.00 98.00 92 PHE A O 1
ATOM 706 N N . ILE A 1 93 ? 4.606 -13.606 4.043 1.00 98.56 93 ILE A N 1
ATOM 707 C CA . ILE A 1 93 ? 5.018 -13.663 2.628 1.00 98.56 93 ILE A CA 1
ATOM 708 C C . ILE A 1 93 ? 5.052 -12.250 2.042 1.00 98.56 93 ILE A C 1
ATOM 710 O O . ILE A 1 93 ? 4.071 -11.508 2.137 1.00 98.56 93 ILE A O 1
ATOM 714 N N . ASN A 1 94 ? 6.149 -11.891 1.363 1.00 98.56 94 ASN A N 1
ATOM 715 C CA . ASN A 1 94 ? 6.208 -10.674 0.558 1.00 98.56 94 ASN A CA 1
ATOM 716 C C . ASN A 1 94 ? 6.487 -11.000 -0.911 1.00 98.56 94 ASN A C 1
ATOM 718 O O . ASN A 1 94 ? 7.592 -10.819 -1.412 1.00 98.56 94 ASN A O 1
ATOM 722 N N . LEU A 1 95 ? 5.430 -11.410 -1.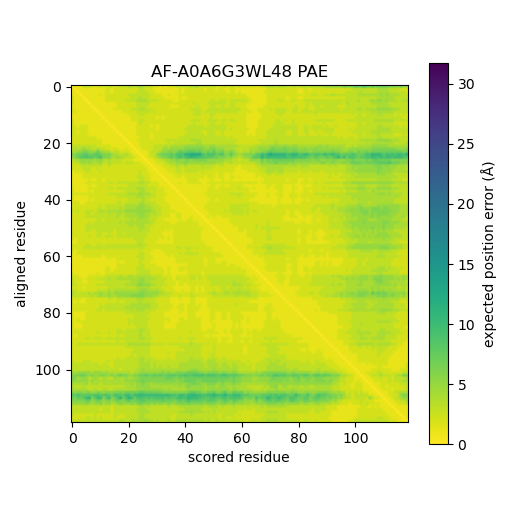612 1.00 98.50 95 LEU A N 1
ATOM 723 C CA . LEU A 1 95 ? 5.505 -11.791 -3.016 1.00 98.50 95 LEU A CA 1
ATOM 724 C C . LEU A 1 95 ? 5.787 -10.578 -3.920 1.00 98.50 95 LEU A C 1
ATOM 726 O O . LEU A 1 95 ? 4.991 -9.638 -3.973 1.00 98.50 95 LEU A O 1
ATOM 730 N N . ARG A 1 96 ? 6.902 -10.604 -4.660 1.00 98.69 96 ARG A N 1
ATOM 731 C CA . ARG A 1 96 ? 7.307 -9.545 -5.603 1.00 98.69 96 ARG A CA 1
ATOM 732 C C . ARG A 1 96 ? 7.661 -10.111 -6.981 1.00 98.69 96 ARG A C 1
ATOM 734 O O . ARG A 1 96 ? 8.829 -10.419 -7.238 1.00 98.69 96 ARG A O 1
ATOM 741 N N . PRO A 1 97 ? 6.678 -10.222 -7.889 1.00 98.50 97 PRO A N 1
ATOM 742 C CA . PRO A 1 97 ? 6.942 -10.509 -9.294 1.00 98.50 97 PRO A CA 1
ATOM 743 C C . PRO A 1 97 ? 7.799 -9.406 -9.926 1.00 98.50 97 PRO A C 1
ATOM 745 O O . PRO A 1 97 ? 7.502 -8.221 -9.781 1.00 98.50 97 PRO A O 1
ATOM 748 N N . SER A 1 98 ? 8.858 -9.799 -10.631 1.00 98.12 98 SER A N 1
ATOM 749 C CA . SER A 1 98 ? 9.763 -8.907 -11.356 1.00 98.12 98 SER A CA 1
ATOM 750 C C . SER A 1 98 ? 9.880 -9.397 -12.792 1.00 98.12 98 SER A C 1
ATOM 752 O O . SER A 1 98 ? 10.527 -10.408 -13.062 1.00 98.12 98 SER A O 1
ATOM 754 N N . LYS A 1 99 ? 9.225 -8.680 -13.710 1.00 98.00 99 LYS A N 1
ATOM 755 C CA . LYS A 1 99 ? 9.165 -9.030 -15.129 1.00 98.00 99 LYS A CA 1
ATOM 756 C C . LYS A 1 99 ? 9.523 -7.838 -16.007 1.00 98.00 99 LYS A C 1
ATOM 758 O O . LYS A 1 99 ? 8.949 -6.759 -15.843 1.00 98.00 99 LYS A O 1
ATOM 763 N N . LEU A 1 100 ? 10.442 -8.028 -16.952 1.00 98.00 100 LEU A N 1
ATOM 764 C CA . LEU A 1 100 ? 10.732 -7.030 -17.980 1.00 98.00 100 LEU A CA 1
ATOM 765 C C . LEU A 1 100 ? 9.751 -7.205 -19.142 1.00 98.00 100 LEU A C 1
ATOM 767 O O . LEU A 1 100 ? 9.855 -8.143 -19.928 1.00 98.00 100 LEU A O 1
ATOM 771 N N . PHE A 1 101 ? 8.790 -6.291 -19.260 1.00 97.12 101 PHE A N 1
ATOM 772 C CA . PHE A 1 101 ? 7.814 -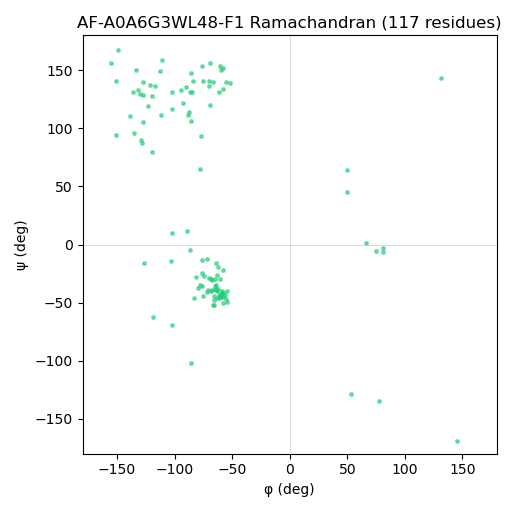6.329 -20.347 1.00 97.12 101 PHE A CA 1
ATOM 773 C C . PHE A 1 101 ? 8.403 -5.836 -21.682 1.00 97.12 101 PHE A C 1
ATOM 775 O O . PHE A 1 101 ? 9.324 -5.006 -21.702 1.00 97.12 101 PHE A O 1
ATOM 782 N N . PRO A 1 102 ? 7.853 -6.301 -22.823 1.00 94.62 102 PRO A N 1
ATOM 783 C CA . PRO A 1 102 ? 8.190 -5.755 -24.131 1.00 94.62 102 PRO A CA 1
ATOM 784 C C . PRO A 1 102 ? 8.042 -4.230 -24.153 1.00 94.62 102 PRO A C 1
ATOM 786 O O . PRO A 1 102 ? 7.085 -3.679 -23.617 1.00 94.62 102 PRO A O 1
ATOM 789 N N . ASN A 1 103 ? 8.986 -3.546 -24.799 1.00 92.31 103 ASN A N 1
ATOM 790 C CA . ASN A 1 103 ? 9.017 -2.084 -24.954 1.00 92.31 103 ASN A CA 1
ATOM 791 C C . ASN A 1 103 ? 9.224 -1.260 -23.668 1.00 92.31 103 ASN A C 1
ATOM 793 O O . ASN A 1 103 ? 9.326 -0.038 -23.755 1.00 92.31 103 ASN A O 1
ATOM 797 N N . THR A 1 104 ? 9.390 -1.878 -22.496 1.00 95.25 104 THR A N 1
ATOM 798 C CA . THR A 1 104 ? 9.842 -1.157 -21.296 1.00 95.25 104 THR A CA 1
ATOM 799 C C . THR A 1 104 ? 11.341 -0.857 -21.395 1.00 95.25 104 THR A C 1
ATOM 801 O O . THR A 1 104 ? 12.122 -1.672 -21.904 1.00 95.25 104 THR A O 1
ATOM 804 N N . ALA A 1 105 ? 11.752 0.333 -20.951 1.00 95.31 105 ALA A N 1
ATOM 805 C CA . ALA A 1 105 ? 13.163 0.682 -20.824 1.00 95.31 105 ALA A CA 1
ATOM 806 C C . ALA A 1 105 ? 13.801 -0.119 -19.680 1.00 95.31 105 ALA A C 1
ATOM 808 O O . ALA A 1 105 ? 13.188 -0.311 -18.633 1.00 95.31 105 ALA A O 1
ATOM 809 N N . THR A 1 106 ? 15.038 -0.573 -19.869 1.00 96.00 106 THR A N 1
ATOM 810 C CA . THR A 1 106 ? 15.815 -1.264 -18.833 1.00 96.00 106 THR A CA 1
ATOM 811 C C . THR A 1 106 ? 17.174 -0.587 -18.685 1.00 96.00 106 THR A C 1
ATOM 813 O O . THR A 1 106 ? 17.757 -0.199 -19.700 1.00 96.00 106 THR A O 1
ATOM 816 N N . PRO A 1 107 ? 17.692 -0.427 -17.454 1.00 96.88 107 PRO A N 1
ATOM 817 C CA . PRO A 1 107 ? 19.032 0.110 -17.241 1.00 96.88 107 PRO A CA 1
ATOM 818 C C . PRO A 1 107 ? 20.138 -0.882 -17.641 1.00 96.88 107 PRO A C 1
ATOM 820 O O . PRO A 1 107 ? 21.304 -0.501 -17.705 1.00 96.88 107 PRO A O 1
ATOM 823 N N . LEU A 1 108 ? 19.801 -2.154 -17.887 1.00 97.19 108 LEU A N 1
ATOM 824 C CA . LEU A 1 108 ? 20.767 -3.195 -18.226 1.00 97.19 108 LEU A CA 1
ATOM 825 C C . LEU A 1 108 ? 21.084 -3.200 -19.723 1.00 97.19 108 LEU A C 1
ATOM 827 O O . LEU A 1 108 ? 20.190 -3.254 -20.573 1.00 97.19 108 LEU A O 1
ATOM 831 N N . ALA A 1 109 ? 22.376 -3.217 -20.045 1.00 96.00 109 ALA A N 1
ATOM 832 C CA . ALA A 1 109 ? 22.844 -3.417 -21.410 1.00 96.00 109 ALA A CA 1
ATOM 833 C C . ALA A 1 109 ? 22.370 -4.773 -21.966 1.00 96.00 109 ALA A C 1
ATOM 835 O O . ALA A 1 109 ? 22.190 -5.739 -21.226 1.00 96.00 109 ALA A O 1
ATOM 836 N N . GLY A 1 110 ? 22.162 -4.848 -23.282 1.00 92.12 110 GLY A N 1
ATOM 837 C CA . GLY A 1 110 ? 21.781 -6.091 -23.963 1.00 92.12 110 GLY A CA 1
ATOM 838 C C . GLY A 1 110 ? 20.326 -6.533 -23.775 1.00 92.12 110 GLY A C 1
ATOM 839 O O . GLY A 1 110 ? 19.918 -7.472 -24.445 1.00 92.12 110 GLY A O 1
ATOM 840 N N . ARG A 1 111 ? 19.535 -5.843 -22.934 1.00 93.50 111 ARG A N 1
ATOM 841 C CA . ARG A 1 111 ? 18.120 -6.158 -22.653 1.00 93.50 111 ARG A CA 1
ATOM 842 C C . ARG A 1 111 ? 17.907 -7.647 -22.307 1.00 93.50 111 ARG A C 1
ATOM 844 O O . ARG A 1 111 ? 17.233 -8.344 -23.065 1.00 93.50 111 ARG A O 1
ATOM 851 N N . PRO A 1 112 ? 18.484 -8.141 -21.194 1.00 95.31 112 PRO A N 1
ATOM 852 C CA . PRO A 1 112 ? 18.309 -9.533 -20.793 1.00 95.31 112 PRO A CA 1
ATOM 853 C C . PRO A 1 112 ? 16.834 -9.850 -20.536 1.00 95.31 112 PRO A C 1
ATOM 855 O O . PRO A 1 112 ? 16.062 -8.961 -20.172 1.00 95.31 112 PRO A O 1
ATOM 858 N N . ASP A 1 113 ? 16.464 -11.118 -20.692 1.00 96.44 113 ASP A N 1
ATOM 859 C CA . ASP A 1 113 ? 15.154 -11.597 -20.261 1.00 96.44 113 ASP A CA 1
ATOM 860 C C . ASP A 1 113 ? 15.081 -11.620 -18.728 1.00 96.44 113 ASP A C 1
ATOM 862 O O . ASP A 1 113 ? 16.039 -12.009 -18.053 1.00 96.44 113 ASP A O 1
ATOM 866 N N . ILE A 1 114 ? 13.962 -11.151 -18.179 1.00 98.19 114 ILE A N 1
ATOM 867 C CA . ILE A 1 114 ? 13.732 -11.063 -16.736 1.00 98.19 114 ILE A CA 1
ATOM 868 C C . ILE A 1 114 ? 12.299 -11.507 -16.475 1.00 98.19 114 ILE A C 1
ATOM 870 O O . ILE A 1 114 ? 11.359 -10.783 -16.809 1.00 98.19 114 ILE A O 1
ATOM 874 N N . ASP A 1 115 ? 12.149 -12.668 -15.844 1.00 98.38 115 ASP A N 1
ATOM 875 C CA . ASP A 1 115 ? 10.870 -13.189 -15.366 1.00 98.38 115 ASP A CA 1
ATOM 876 C C . ASP A 1 115 ? 11.117 -14.082 -14.144 1.00 98.38 115 ASP A C 1
ATOM 878 O O . ASP A 1 115 ? 11.492 -15.250 -14.261 1.00 98.38 115 ASP A O 1
ATOM 882 N N . PHE A 1 116 ? 11.003 -13.503 -12.949 1.00 98.44 116 PHE A N 1
ATOM 883 C CA . PHE A 1 116 ? 11.140 -14.245 -11.698 1.00 98.44 116 PHE A CA 1
ATOM 884 C C . PHE A 1 116 ? 10.286 -13.632 -10.586 1.00 98.44 116 PHE A C 1
ATOM 886 O O . PHE A 1 116 ? 9.781 -12.511 -10.691 1.00 98.44 116 PHE A O 1
ATOM 893 N N . VAL A 1 117 ? 10.129 -14.378 -9.493 1.00 98.69 117 VAL A N 1
ATOM 894 C CA . VAL A 1 117 ? 9.351 -13.960 -8.326 1.00 98.69 117 VAL A CA 1
ATOM 895 C C . VAL A 1 117 ? 10.206 -14.098 -7.072 1.00 98.69 117 VAL A C 1
ATOM 897 O O . VAL A 1 117 ? 10.791 -15.152 -6.833 1.00 98.69 117 VAL A O 1
ATOM 900 N N . VAL A 1 118 ? 10.271 -13.031 -6.274 1.00 98.62 118 VAL A N 1
ATOM 901 C CA . VAL A 1 118 ? 10.804 -13.078 -4.904 1.00 98.62 118 VAL A CA 1
ATOM 902 C C . VAL A 1 118 ? 9.649 -13.389 -3.956 1.00 98.62 118 VAL A C 1
ATOM 904 O O . VAL A 1 118 ? 8.567 -12.821 -4.121 1.00 98.62 118 VAL A O 1
ATOM 907 N N . VAL A 1 119 ? 9.869 -14.292 -3.000 1.00 96.50 119 VAL A N 1
ATOM 908 C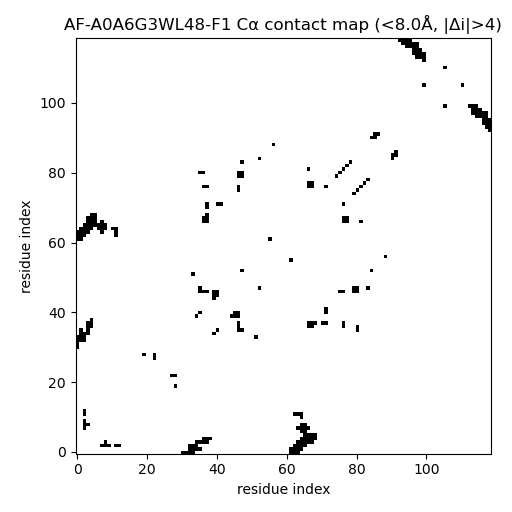 CA . VAL A 1 119 ? 8.882 -14.729 -1.997 1.00 96.50 119 VAL A CA 1
ATOM 909 C C . VAL A 1 119 ? 9.326 -14.284 -0.613 1.00 96.50 119 VAL A C 1
ATOM 911 O O . VAL A 1 119 ? 10.518 -14.515 -0.305 1.00 96.50 119 VAL A O 1
#

Solvent-accessible surface area (backbone atoms only — not comparable to full-atom values): 7380 Å² total; per-residue (Å²): 59,30,32,40,22,78,67,11,49,6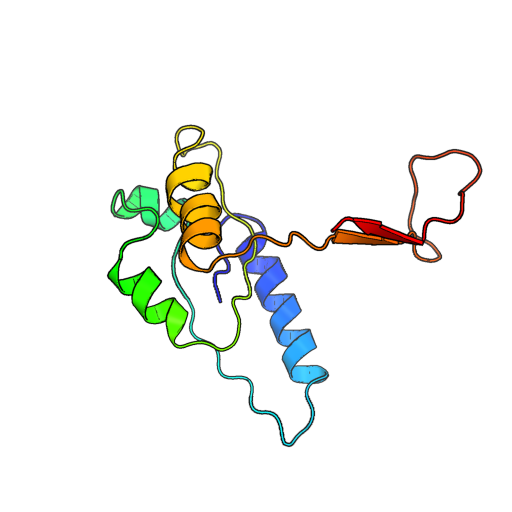0,53,40,54,50,52,50,54,50,48,71,70,70,52,56,93,91,56,83,89,83,83,56,85,46,92,41,29,46,72,43,26,76,75,72,70,48,50,60,56,67,70,60,54,60,57,54,69,79,49,98,70,82,55,68,46,34,74,61,50,92,90,50,69,88,60,48,53,54,50,46,31,55,46,43,50,34,64,76,68,65,55,80,71,62,77,44,78,47,68,68,56,89,93,59,89,68,97,56,79,90,67,73,91,44,80,51,70,48,102

Secondary structure (DSSP, 8-state):
-EEESTTHHHHHHHHHHHHHHHS-TT----------SHHHHHHHS-SS-HHHHHHHTTSS---EEE---TTSPTTHHIIIIIIHHHHHTT-----EEEE--TT---SSTT----EEEE-

Mean predicted aligned error: 2.83 Å

Organism: NCBI:txid2706086